Protein AF-D6PLH5-F1 (afdb_monomer)

Secondary structure (DSSP, 8-state):
---------TTTS--TT----------BTTTEEEEEEE--SSSS--EEE-SS-EEEEEEEESSS-PPPEEEETTT--STTSSEE-EEB-TTS-PPPEE-HHHH-EEEETTEEEE----TTT--TT-EEEEEEEESS-SB-TTSPBPPP-

Nearest PDB structures (foldseek):
  1b34-assembly1_B  TM=4.186E-01  e=4.441E+00  Homo sapiens

InterPro domains:
  IPR055906 Domain of unknown function DUF7483 [PF24299] (2-137)

Organism: NCBI:txid743661

Sequence (149 aa):
MTSSTVGVNVGVLGTAGQDYIAYCFSQKSGFSSMGSYTGNGNADGAFVYTGFKPAFVIIKNTAGTYNWIMADNKRSTSGGTNVVDYYLTPNTSDAEGSTGTSRDLDLLSNGFKFRGDGSELNGSGVNYIYMAFAEAPLVGSNNVPATAR

pLDDT: mean 84.12, std 14.54, range [43.38, 97.38]

Structure (mmCIF, N/CA/C/O backbone):
data_AF-D6PLH5-F1
#
_entry.id   AF-D6PLH5-F1
#
loop_
_atom_site.group_PDB
_atom_site.id
_atom_site.type_symbol
_atom_site.label_atom_id
_atom_site.label_alt_id
_atom_site.label_comp_id
_atom_site.label_asym_id
_atom_site.label_entity_id
_atom_site.label_seq_id
_atom_site.pdbx_PDB_ins_code
_atom_site.Cartn_x
_atom_site.Cartn_y
_atom_site.Cartn_z
_atom_site.occupancy
_atom_site.B_iso_or_equiv
_atom_site.auth_seq_id
_atom_site.auth_comp_id
_atom_site.auth_asym_id
_atom_site.auth_atom_id
_atom_site.pdbx_PDB_model_num
ATOM 1 N N . MET A 1 1 ? -19.228 -12.119 1.419 1.00 47.88 1 MET A N 1
ATOM 2 C CA . MET A 1 1 ? -19.480 -12.211 2.873 1.00 47.88 1 MET A CA 1
ATOM 3 C C . MET A 1 1 ? -20.926 -11.822 3.136 1.00 47.88 1 MET A C 1
ATOM 5 O O . MET A 1 1 ? -21.326 -10.750 2.713 1.00 47.88 1 MET A O 1
ATOM 9 N N . THR A 1 2 ? -21.709 -12.707 3.753 1.00 55.62 2 THR A N 1
ATOM 10 C CA . THR A 1 2 ? -23.149 -12.543 4.053 1.00 55.62 2 THR A CA 1
ATOM 11 C C . THR A 1 2 ? -23.421 -12.110 5.497 1.00 55.62 2 THR A C 1
ATOM 13 O O . THR A 1 2 ? -24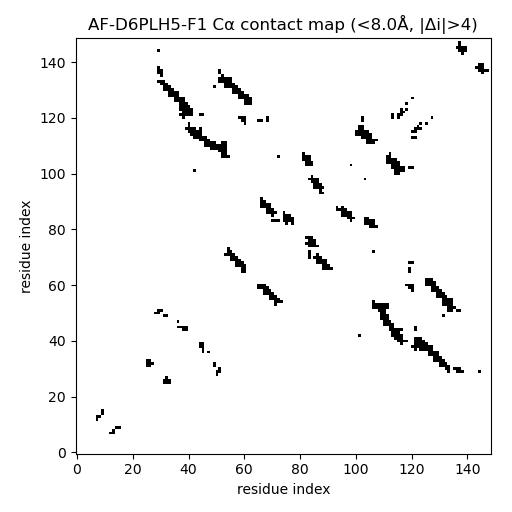.575 -11.985 5.891 1.00 55.62 2 THR A O 1
ATOM 16 N N . SER A 1 3 ? -22.377 -11.888 6.296 1.00 58.31 3 SER A N 1
ATOM 17 C CA . SER A 1 3 ? -22.512 -11.449 7.683 1.00 58.31 3 SER A CA 1
ATOM 18 C C . SER A 1 3 ? -22.470 -9.924 7.763 1.00 58.31 3 SER A C 1
ATOM 20 O O . SER A 1 3 ? -21.515 -9.307 7.292 1.00 58.31 3 SER A O 1
ATOM 22 N N . SER A 1 4 ? -23.508 -9.329 8.350 1.00 66.31 4 SER A N 1
ATOM 23 C CA . SER A 1 4 ? -23.623 -7.894 8.644 1.00 66.31 4 SER A CA 1
ATOM 24 C C . SER A 1 4 ? -23.283 -7.556 10.100 1.00 66.31 4 SER A C 1
ATOM 26 O O . SER A 1 4 ? -23.463 -6.418 10.525 1.00 66.31 4 SER A O 1
ATOM 28 N N . THR A 1 5 ? -22.842 -8.538 10.889 1.00 72.38 5 THR A N 1
ATOM 29 C CA . THR A 1 5 ? -22.533 -8.354 12.310 1.00 72.38 5 THR A CA 1
ATOM 30 C C . THR A 1 5 ? -21.035 -8.208 12.524 1.00 72.38 5 THR A C 1
ATOM 32 O O . THR A 1 5 ? -20.268 -9.117 12.207 1.00 72.38 5 THR A O 1
ATOM 35 N N . VAL A 1 6 ? -20.636 -7.083 13.116 1.00 69.00 6 VAL A N 1
ATOM 36 C CA . VAL A 1 6 ? -19.283 -6.851 13.632 1.00 69.00 6 VAL A CA 1
ATOM 37 C C . VAL A 1 6 ? -19.297 -7.180 15.121 1.00 69.00 6 VAL A C 1
ATOM 39 O O . VAL A 1 6 ? -19.984 -6.520 15.896 1.00 69.00 6 VAL A O 1
ATOM 42 N N . GLY A 1 7 ? -18.577 -8.230 15.515 1.00 70.62 7 GLY A N 1
ATOM 43 C CA . GLY A 1 7 ? -18.409 -8.616 16.915 1.00 70.62 7 GLY A CA 1
ATOM 44 C C . GLY A 1 7 ? -17.060 -8.144 17.446 1.00 70.62 7 GLY A C 1
ATOM 45 O O . GLY A 1 7 ? -16.032 -8.413 16.829 1.00 70.62 7 GLY A O 1
ATOM 46 N N . VAL A 1 8 ? -17.055 -7.470 18.596 1.00 68.44 8 VAL A N 1
ATOM 47 C CA . VAL A 1 8 ? -15.830 -7.101 19.320 1.00 68.44 8 VAL A CA 1
ATOM 48 C C . VAL A 1 8 ? -15.709 -8.016 20.535 1.00 68.44 8 VAL A C 1
ATOM 50 O O . VAL A 1 8 ? -16.599 -8.041 21.382 1.00 68.44 8 VAL A O 1
ATOM 53 N N . ASN A 1 9 ? -14.627 -8.794 20.617 1.00 66.00 9 ASN A N 1
ATOM 54 C CA . ASN A 1 9 ? -14.343 -9.630 21.783 1.00 66.00 9 ASN A CA 1
ATOM 55 C C . ASN A 1 9 ? -13.507 -8.833 22.800 1.00 66.00 9 ASN A C 1
ATOM 57 O O . ASN A 1 9 ? -12.383 -8.418 22.504 1.00 66.00 9 ASN A O 1
ATOM 61 N N . VAL A 1 10 ? -14.073 -8.608 23.987 1.00 60.75 10 VAL A N 1
ATOM 62 C CA . VAL A 1 10 ? -13.408 -7.901 25.088 1.00 60.75 10 VAL A CA 1
ATOM 63 C C . VAL A 1 10 ? -12.458 -8.881 25.779 1.00 60.75 10 VAL A C 1
ATOM 65 O O . VAL A 1 10 ? -12.898 -9.837 26.411 1.00 60.75 10 VAL A O 1
ATOM 68 N N . GLY A 1 11 ? -11.154 -8.663 25.610 1.00 62.62 11 GLY A N 1
ATOM 69 C CA . GLY A 1 11 ? -10.091 -9.523 26.136 1.00 62.62 11 GLY A CA 1
ATOM 70 C C . GLY A 1 11 ? -8.775 -9.367 25.371 1.00 62.62 11 GLY A C 1
ATOM 71 O O . GLY A 1 11 ? -7.741 -9.121 25.981 1.00 62.62 11 GLY A O 1
ATOM 72 N N . VAL A 1 12 ? -8.818 -9.443 24.034 1.00 60.78 12 VAL A N 1
ATOM 73 C CA . VAL A 1 12 ? -7.626 -9.285 23.166 1.00 60.78 12 VAL A CA 1
ATOM 74 C C . VAL A 1 12 ? -7.560 -7.896 22.517 1.00 60.78 12 VAL A C 1
ATOM 76 O O . VAL A 1 12 ? -6.476 -7.356 22.329 1.00 60.78 12 VAL A O 1
ATOM 79 N N . LEU A 1 13 ? -8.714 -7.304 22.189 1.00 60.78 13 LEU A N 1
ATOM 80 C CA . LEU A 1 13 ? -8.820 -6.018 21.477 1.00 60.78 13 LEU A CA 1
ATOM 81 C C . LEU A 1 13 ? -9.317 -4.867 22.364 1.00 60.78 13 LEU A C 1
ATOM 83 O O . LEU A 1 13 ? -9.284 -3.712 21.948 1.00 60.78 13 LEU A O 1
ATOM 87 N N . GLY A 1 14 ? -9.805 -5.192 23.564 1.00 59.06 14 GLY A N 1
ATOM 88 C CA . GLY A 1 14 ? -10.547 -4.285 24.427 1.00 59.06 14 GLY A CA 1
ATOM 89 C C . GLY A 1 14 ? -10.156 -4.449 25.888 1.00 59.06 14 GLY A C 1
ATOM 90 O O . GLY A 1 14 ? -10.480 -5.474 26.484 1.00 59.06 14 GLY A O 1
ATOM 91 N N . THR A 1 15 ? -9.495 -3.449 26.466 1.00 66.69 15 THR A N 1
ATOM 92 C CA . THR A 1 15 ? -9.425 -3.285 27.919 1.00 66.69 15 THR A CA 1
ATOM 93 C C . THR A 1 15 ? -10.768 -2.717 28.359 1.00 66.69 15 THR A C 1
ATOM 95 O O . THR A 1 15 ? -11.228 -1.713 27.812 1.00 66.69 15 THR A O 1
ATOM 98 N N . ALA A 1 16 ? -11.427 -3.368 29.318 1.00 70.31 16 ALA A N 1
ATOM 99 C CA . ALA A 1 16 ? -12.695 -2.876 29.845 1.00 70.31 16 ALA A CA 1
ATOM 100 C C . ALA A 1 16 ? -12.541 -1.429 30.351 1.00 70.31 16 ALA A C 1
ATOM 102 O O . ALA A 1 16 ? -11.595 -1.127 31.076 1.00 70.31 16 ALA A O 1
ATOM 103 N N . GLY A 1 17 ? -13.468 -0.550 29.961 1.00 73.88 17 GLY A N 1
ATOM 104 C CA . GLY A 1 17 ? -13.466 0.864 30.355 1.00 73.88 17 GLY A CA 1
ATOM 105 C C . GLY A 1 17 ? -12.758 1.826 29.395 1.00 73.88 17 GLY A C 1
ATOM 106 O O . GLY A 1 17 ? -12.704 3.011 29.699 1.00 73.88 17 GLY A O 1
ATOM 107 N N . GLN A 1 18 ? -12.250 1.351 28.253 1.00 77.94 18 GLN A N 1
ATOM 108 C CA . GLN A 1 18 ? -11.669 2.207 27.214 1.00 77.94 18 GLN A CA 1
ATOM 109 C C . GLN A 1 18 ? -12.662 2.477 26.075 1.00 77.94 18 GLN A C 1
ATOM 111 O O . GLN A 1 18 ? -13.461 1.606 25.718 1.00 77.94 18 GLN A O 1
ATOM 116 N N . ASP A 1 19 ? -12.566 3.665 25.477 1.00 81.00 19 ASP A N 1
ATOM 117 C CA . ASP A 1 19 ? -13.329 4.040 24.286 1.00 81.00 19 ASP A CA 1
ATOM 118 C C . ASP A 1 19 ? -12.668 3.498 23.012 1.00 81.00 19 ASP A C 1
ATOM 120 O O . ASP A 1 19 ? -11.449 3.570 22.838 1.00 81.00 19 ASP A O 1
ATOM 124 N N . TYR A 1 20 ? -13.487 2.984 22.093 1.00 77.94 20 TYR A N 1
ATOM 125 C CA . TYR A 1 20 ? -13.043 2.414 20.821 1.00 77.94 20 TYR A CA 1
ATOM 126 C C . TYR A 1 20 ? -13.859 2.970 19.655 1.00 77.94 20 TYR A C 1
ATOM 128 O O . TYR A 1 20 ? -15.067 3.176 19.764 1.00 77.94 20 TYR A O 1
ATOM 136 N N . ILE A 1 21 ? -13.203 3.144 18.506 1.00 82.62 21 ILE A N 1
ATOM 137 C CA . ILE A 1 21 ? -13.841 3.506 17.236 1.00 82.62 21 ILE A CA 1
ATOM 138 C C . ILE A 1 21 ? -13.546 2.400 16.223 1.00 82.62 21 ILE A C 1
ATOM 140 O O . ILE A 1 21 ? -12.390 2.034 16.013 1.00 82.62 21 ILE A O 1
ATOM 144 N N . ALA A 1 22 ? -14.591 1.878 15.577 1.00 81.75 22 ALA A N 1
ATOM 145 C CA . ALA A 1 22 ? -14.469 0.888 14.514 1.00 81.75 22 ALA A CA 1
ATOM 146 C C . ALA A 1 22 ? -14.812 1.512 13.155 1.00 81.75 22 ALA A C 1
ATOM 148 O O . ALA A 1 22 ? -15.951 1.910 12.913 1.00 81.75 22 ALA A O 1
ATOM 149 N N . TYR A 1 23 ? -13.839 1.540 12.244 1.00 82.25 23 TYR A N 1
ATOM 150 C CA . TYR A 1 23 ? -14.057 1.919 10.848 1.00 82.25 23 TYR A CA 1
ATOM 151 C C . TYR A 1 23 ? -14.331 0.666 10.017 1.00 82.25 23 TYR A C 1
ATOM 153 O O . TYR A 1 23 ? -13.433 -0.137 9.763 1.00 82.25 23 TYR A O 1
ATOM 161 N N . CYS A 1 24 ? -15.586 0.481 9.612 1.00 85.38 24 CYS A N 1
ATOM 162 C CA . CYS A 1 24 ? -16.023 -0.701 8.873 1.00 85.38 24 CYS A CA 1
ATOM 163 C C . CYS A 1 24 ? -16.281 -0.344 7.410 1.00 85.38 24 CYS A C 1
ATOM 165 O O . CYS A 1 24 ? -17.082 0.542 7.113 1.00 85.38 24 CYS A O 1
ATOM 167 N N . PHE A 1 25 ? -15.641 -1.068 6.494 1.00 84.75 25 PHE A N 1
ATOM 168 C CA . PHE A 1 25 ? -15.769 -0.843 5.057 1.00 84.75 25 PHE A CA 1
ATOM 169 C C . PHE A 1 25 ? -16.235 -2.114 4.350 1.00 84.75 25 PHE A C 1
ATOM 171 O O . PHE A 1 25 ? -15.887 -3.226 4.740 1.00 84.75 25 PHE A O 1
ATOM 178 N N . SER A 1 26 ? -17.005 -1.938 3.279 1.00 85.94 26 SER A N 1
ATOM 179 C CA . SER A 1 26 ? -17.450 -3.019 2.399 1.00 85.94 26 SER A CA 1
ATOM 180 C C . SER A 1 26 ? -16.954 -2.762 0.986 1.00 85.94 26 SER A C 1
ATOM 182 O O . SER A 1 26 ? -16.912 -1.614 0.538 1.00 85.94 26 SER A O 1
ATOM 184 N N . GLN A 1 27 ? -16.665 -3.842 0.262 1.00 86.50 27 GLN A N 1
ATOM 185 C CA . GLN A 1 27 ? -16.436 -3.785 -1.176 1.00 86.50 27 GLN A CA 1
ATOM 186 C C . GLN A 1 27 ? -17.707 -3.317 -1.886 1.00 86.50 27 GLN A C 1
ATOM 188 O O . GLN A 1 27 ? -18.816 -3.775 -1.577 1.00 86.50 27 GLN A O 1
ATOM 193 N N . LYS A 1 28 ? -17.537 -2.417 -2.849 1.00 87.06 28 LYS A N 1
ATOM 194 C CA . LYS A 1 28 ? -18.573 -1.957 -3.770 1.00 87.06 28 LYS A CA 1
ATOM 195 C C . LYS A 1 28 ? -17.932 -1.811 -5.139 1.00 87.06 28 LYS A C 1
ATOM 197 O O . LYS A 1 28 ? -16.990 -1.040 -5.299 1.00 87.06 28 LYS A O 1
ATOM 202 N N . SER A 1 29 ? -18.446 -2.560 -6.115 1.00 84.25 29 SER A N 1
ATOM 203 C CA . SER A 1 29 ? -17.921 -2.554 -7.484 1.00 84.25 29 SER A CA 1
ATOM 204 C C . SER A 1 29 ?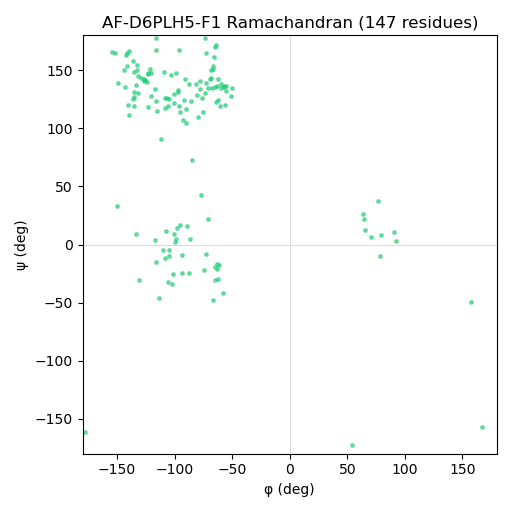 -17.796 -1.124 -8.010 1.00 84.25 29 SER A C 1
ATOM 206 O O . SER A 1 29 ? -18.749 -0.353 -7.922 1.00 84.25 29 SER A O 1
ATOM 208 N N . GLY A 1 30 ? -16.615 -0.771 -8.518 1.00 82.94 30 GLY A N 1
ATOM 209 C CA . GLY A 1 30 ? -16.308 0.567 -9.029 1.00 82.94 30 GLY A CA 1
ATOM 210 C C . GLY A 1 30 ? -15.999 1.636 -7.972 1.00 82.94 30 GLY A C 1
ATOM 211 O O . GLY A 1 30 ? -15.532 2.700 -8.355 1.00 82.94 30 GLY A O 1
ATOM 212 N N . PHE A 1 31 ? -16.206 1.382 -6.675 1.00 87.31 31 PHE A N 1
ATOM 213 C CA . PHE A 1 31 ? -15.904 2.336 -5.594 1.00 87.31 31 PHE A CA 1
ATOM 214 C C . PHE A 1 31 ? -14.778 1.869 -4.679 1.00 87.31 31 PHE A C 1
ATOM 216 O O . PHE A 1 31 ? -13.913 2.660 -4.310 1.00 87.31 31 PHE A O 1
ATOM 223 N N . SER A 1 32 ? -14.825 0.609 -4.254 1.00 91.56 32 SER A N 1
ATOM 224 C CA . SER A 1 32 ? -13.919 0.074 -3.247 1.00 91.56 32 SER A CA 1
ATOM 225 C C . SER A 1 32 ? -13.645 -1.408 -3.469 1.00 91.56 32 SER A C 1
ATOM 227 O O . SER A 1 32 ? -14.544 -2.198 -3.771 1.00 91.56 32 SER A O 1
ATOM 229 N N . SER A 1 33 ? -12.385 -1.789 -3.281 1.00 94.12 33 SER A N 1
ATOM 230 C CA . SER A 1 33 ? -11.914 -3.167 -3.367 1.00 94.12 33 SER A CA 1
ATOM 231 C C . SER A 1 33 ? -11.064 -3.480 -2.147 1.00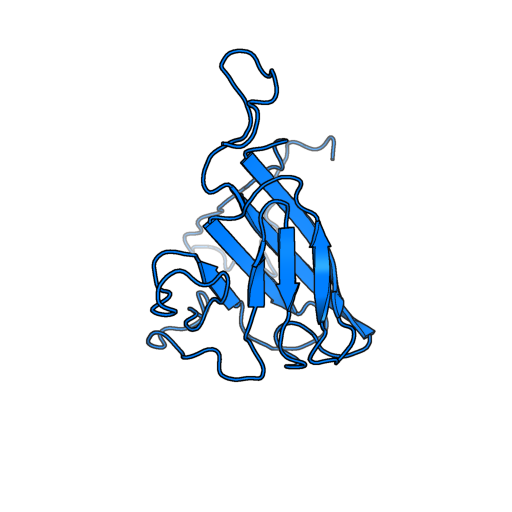 94.12 33 SER A C 1
ATOM 233 O O . SER A 1 33 ? -10.130 -2.752 -1.828 1.00 94.12 33 SER A O 1
ATOM 235 N N . MET A 1 34 ? -11.365 -4.592 -1.491 1.00 95.19 34 MET A N 1
ATOM 236 C CA . MET A 1 34 ? -10.603 -5.134 -0.372 1.00 95.19 34 MET A CA 1
ATOM 237 C C . MET A 1 34 ? -10.246 -6.576 -0.683 1.00 95.19 34 MET A C 1
ATOM 239 O O . MET A 1 34 ? -11.063 -7.297 -1.247 1.00 95.19 34 MET A O 1
ATOM 243 N N . GLY A 1 35 ? -9.053 -7.017 -0.335 1.00 95.19 35 GLY A N 1
ATOM 244 C CA . GLY A 1 35 ? -8.640 -8.375 -0.656 1.00 95.19 35 GLY A CA 1
ATOM 245 C C . GLY A 1 35 ? -7.260 -8.684 -0.125 1.00 95.19 35 GLY A C 1
ATOM 246 O O . GLY A 1 35 ? -6.749 -7.988 0.752 1.00 95.19 35 GLY A O 1
ATOM 247 N N . SER A 1 36 ? -6.662 -9.727 -0.684 1.00 96.25 36 SER A N 1
ATOM 248 C CA . SER A 1 36 ? -5.301 -10.141 -0.379 1.00 96.25 36 SER A CA 1
ATOM 249 C C . SER A 1 36 ? -4.512 -10.407 -1.650 1.00 96.25 36 SER A C 1
ATOM 251 O O . SER A 1 36 ? -5.086 -10.759 -2.680 1.00 96.25 36 SER A O 1
ATOM 253 N N . TYR A 1 37 ? -3.196 -10.282 -1.557 1.00 96.69 37 TYR A N 1
ATOM 254 C CA . TYR A 1 37 ? -2.263 -10.684 -2.603 1.00 96.69 37 TYR A CA 1
ATOM 255 C C . TYR A 1 37 ? -1.008 -11.292 -1.971 1.00 96.69 37 TYR A C 1
ATOM 257 O O . TYR A 1 37 ? -0.748 -11.109 -0.778 1.00 96.69 37 TYR A O 1
ATOM 265 N N . THR A 1 38 ? -0.238 -12.016 -2.780 1.00 97.00 38 THR A N 1
ATOM 266 C CA . THR A 1 38 ? 1.058 -12.572 -2.385 1.00 97.00 38 THR A CA 1
ATOM 267 C C . THR A 1 38 ? 2.159 -11.797 -3.095 1.00 97.00 38 THR A C 1
ATOM 269 O O . THR A 1 38 ? 2.118 -11.642 -4.316 1.00 97.00 38 THR A O 1
ATOM 272 N N . GLY A 1 39 ? 3.116 -11.281 -2.327 1.00 96.00 39 GLY A N 1
ATOM 273 C CA . GLY A 1 39 ? 4.270 -10.571 -2.863 1.00 96.00 39 GLY A CA 1
ATOM 274 C C . GLY A 1 39 ? 5.208 -11.506 -3.625 1.00 96.00 39 GLY A C 1
ATOM 275 O O . GLY A 1 39 ? 5.306 -12.701 -3.331 1.00 96.00 39 GLY A O 1
ATOM 276 N N . ASN A 1 40 ? 5.902 -10.960 -4.621 1.00 95.00 40 ASN A N 1
ATOM 277 C CA . ASN A 1 40 ? 6.808 -11.719 -5.487 1.00 95.00 40 ASN A CA 1
ATOM 278 C C . ASN A 1 40 ? 8.297 -11.396 -5.260 1.00 95.00 40 ASN A C 1
ATOM 280 O O . ASN A 1 40 ? 9.144 -12.056 -5.857 1.00 95.00 40 ASN A O 1
ATOM 284 N N . GLY A 1 41 ? 8.625 -10.417 -4.408 1.00 93.94 41 GLY A N 1
ATOM 285 C CA . GLY A 1 41 ? 10.002 -10.014 -4.106 1.00 93.94 41 GLY A CA 1
ATOM 286 C C . GLY A 1 41 ? 10.764 -9.452 -5.302 1.00 93.94 41 GLY A C 1
ATOM 287 O O . GLY A 1 41 ? 11.979 -9.605 -5.358 1.00 93.94 41 GLY A O 1
ATOM 288 N N . ASN A 1 42 ? 10.067 -8.876 -6.285 1.00 91.81 42 ASN A N 1
ATOM 289 C CA . ASN A 1 42 ? 10.668 -8.331 -7.499 1.00 91.81 42 ASN A CA 1
ATOM 290 C C . ASN A 1 42 ? 10.307 -6.850 -7.670 1.00 91.81 42 ASN A C 1
ATOM 292 O O . ASN A 1 42 ? 9.195 -6.444 -7.340 1.00 91.81 42 ASN A O 1
ATOM 296 N N . ALA A 1 43 ? 11.223 -6.068 -8.242 1.00 87.25 43 ALA A N 1
ATOM 297 C CA . ALA A 1 43 ? 10.959 -4.694 -8.656 1.00 87.25 43 ALA A CA 1
ATOM 298 C C . ALA A 1 43 ? 9.869 -4.607 -9.744 1.00 87.25 43 ALA A C 1
ATOM 300 O O . ALA A 1 43 ? 9.108 -3.649 -9.781 1.00 87.25 43 ALA A O 1
ATOM 301 N N . ASP A 1 44 ? 9.711 -5.626 -10.595 1.00 88.50 44 ASP A N 1
ATOM 302 C CA . ASP A 1 44 ? 8.481 -5.811 -11.370 1.00 88.50 44 ASP A CA 1
ATOM 303 C C . ASP A 1 44 ? 7.454 -6.576 -10.525 1.00 88.50 44 ASP A C 1
ATOM 305 O O . ASP A 1 44 ? 7.223 -7.782 -10.663 1.00 88.50 44 ASP A O 1
ATOM 309 N N . GLY A 1 45 ? 6.915 -5.861 -9.546 1.00 89.38 45 GLY A N 1
ATOM 310 C CA . GLY A 1 45 ? 6.194 -6.444 -8.434 1.00 89.38 45 GLY A CA 1
ATOM 311 C C . GLY A 1 45 ? 4.801 -6.961 -8.773 1.00 89.38 45 GLY A C 1
ATOM 312 O O . GLY A 1 45 ? 4.310 -6.848 -9.902 1.00 89.38 45 GLY A O 1
ATOM 313 N N . ALA A 1 46 ? 4.141 -7.541 -7.769 1.00 92.75 46 ALA A N 1
ATOM 314 C CA . ALA A 1 46 ? 2.791 -8.065 -7.930 1.00 92.75 46 ALA A CA 1
ATOM 315 C C . ALA A 1 46 ? 1.821 -6.974 -8.425 1.00 92.75 46 ALA A C 1
ATOM 317 O O . ALA A 1 46 ? 1.822 -5.840 -7.939 1.00 92.75 46 ALA A O 1
ATOM 318 N N . PHE A 1 47 ? 0.977 -7.333 -9.392 1.00 96.00 47 PHE A N 1
ATOM 319 C CA . PHE A 1 47 ? -0.130 -6.493 -9.840 1.00 96.00 47 PHE A CA 1
ATOM 320 C C . PHE A 1 47 ? -1.422 -6.926 -9.151 1.00 96.00 47 PHE A C 1
ATOM 322 O O . PHE A 1 47 ? -1.770 -8.108 -9.150 1.00 96.00 47 PHE A O 1
ATOM 329 N N . VAL A 1 48 ? -2.151 -5.955 -8.607 1.00 96.81 48 VAL A N 1
ATOM 330 C CA . VAL A 1 48 ? -3.435 -6.165 -7.942 1.00 96.81 48 VAL A CA 1
ATOM 331 C C . VAL A 1 48 ? -4.527 -5.455 -8.728 1.00 96.81 48 VAL A C 1
ATOM 333 O O . VAL A 1 48 ? -4.563 -4.228 -8.815 1.00 96.81 48 VAL A O 1
ATOM 336 N N . TYR A 1 49 ? -5.445 -6.243 -9.283 1.00 95.00 49 TYR A N 1
ATOM 337 C CA . TYR A 1 49 ? -6.603 -5.737 -10.010 1.00 95.00 49 TYR A CA 1
ATOM 338 C C . TYR A 1 49 ? -7.712 -5.302 -9.044 1.00 95.00 49 TYR A C 1
ATOM 340 O O . TYR A 1 49 ? -8.140 -6.071 -8.183 1.00 95.00 49 TYR A O 1
ATOM 348 N N . THR A 1 50 ? -8.213 -4.079 -9.209 1.00 92.06 50 THR A N 1
ATOM 349 C CA . THR A 1 50 ? -9.337 -3.525 -8.430 1.00 92.06 50 THR A CA 1
ATOM 350 C C . THR A 1 50 ? -10.556 -3.218 -9.300 1.00 92.06 50 THR A C 1
ATOM 352 O O . THR A 1 50 ? -11.651 -3.026 -8.774 1.00 92.06 50 THR A O 1
ATOM 355 N N . GLY A 1 51 ? -10.384 -3.173 -10.627 1.00 89.94 51 GLY A N 1
ATOM 356 C CA . GLY A 1 51 ? -11.441 -2.824 -11.581 1.00 89.94 51 GLY A CA 1
ATOM 357 C C . GLY A 1 51 ? -11.708 -1.322 -11.714 1.00 89.94 51 GLY A C 1
ATOM 358 O O . GLY A 1 51 ? -12.666 -0.930 -12.371 1.00 89.94 51 GLY A O 1
ATOM 359 N N . PHE A 1 52 ? -10.874 -0.480 -11.105 1.00 89.00 52 PHE A N 1
ATOM 360 C CA . PHE A 1 52 ? -10.937 0.980 -11.191 1.00 89.00 52 PHE A CA 1
ATOM 361 C C . PHE A 1 52 ? -9.552 1.581 -10.942 1.00 89.00 52 PHE A C 1
ATOM 363 O O . PHE A 1 52 ? -8.684 0.907 -10.391 1.00 89.00 52 PHE A O 1
ATOM 370 N N . LYS A 1 53 ? -9.357 2.862 -11.271 1.00 91.75 53 LYS A N 1
ATOM 371 C CA . LYS A 1 53 ? -8.149 3.598 -10.883 1.00 91.75 53 LYS A CA 1
ATOM 372 C C . LYS A 1 53 ? -8.213 3.962 -9.397 1.00 91.75 53 LYS A C 1
ATOM 374 O O . LYS A 1 53 ? -9.107 4.732 -9.028 1.00 91.75 53 LYS A O 1
ATOM 379 N N . PRO A 1 54 ? -7.341 3.431 -8.521 1.00 93.00 54 PRO A N 1
ATOM 380 C CA . PRO A 1 54 ? -7.376 3.796 -7.111 1.00 93.00 54 PRO A CA 1
ATOM 381 C C . PRO A 1 54 ? -6.847 5.223 -6.904 1.00 93.00 54 PRO A C 1
ATOM 383 O O . PRO A 1 54 ? -5.845 5.601 -7.504 1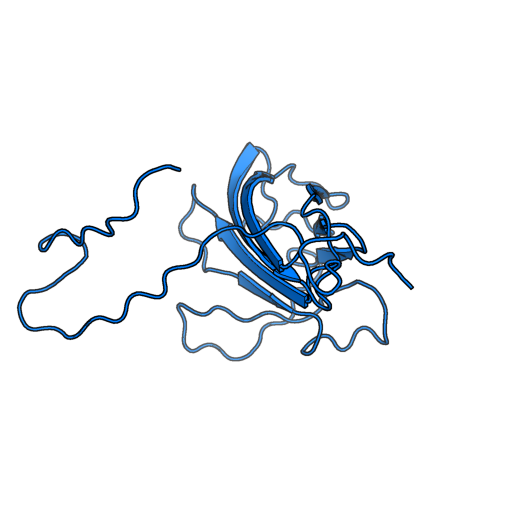.00 93.00 54 PRO A O 1
ATOM 386 N N . ALA A 1 55 ? -7.490 6.001 -6.031 1.00 92.38 55 ALA A N 1
ATOM 387 C CA . ALA A 1 55 ? -6.918 7.237 -5.481 1.00 92.38 55 ALA A CA 1
ATOM 388 C C . ALA A 1 55 ? -6.215 7.007 -4.146 1.00 92.38 55 ALA A C 1
ATOM 390 O O . ALA A 1 55 ? -5.352 7.794 -3.775 1.00 92.38 55 ALA A O 1
ATOM 391 N N . PHE A 1 56 ? -6.600 5.954 -3.427 1.00 93.25 56 PHE A N 1
ATOM 392 C CA . PHE A 1 56 ? -6.059 5.609 -2.122 1.00 93.25 56 PHE A CA 1
ATOM 393 C C . PHE A 1 56 ? -5.965 4.095 -1.997 1.00 93.25 56 PHE A C 1
ATOM 395 O O . PHE A 1 56 ? -6.917 3.384 -2.338 1.00 93.25 56 PHE A O 1
ATOM 402 N N . VAL A 1 57 ? -4.842 3.614 -1.473 1.00 95.75 57 VAL A N 1
ATOM 403 C CA . VAL A 1 57 ? -4.613 2.213 -1.128 1.00 95.75 57 VAL A CA 1
ATOM 404 C C . VAL A 1 57 ? -3.944 2.158 0.241 1.00 95.75 57 VAL A C 1
ATOM 406 O O . VAL A 1 57 ? -2.959 2.847 0.493 1.00 95.75 57 VAL A O 1
ATOM 409 N N . ILE A 1 58 ? -4.463 1.314 1.127 1.00 96.38 58 ILE A N 1
ATOM 410 C CA . ILE A 1 58 ? -3.809 0.952 2.382 1.00 96.38 58 ILE A CA 1
ATOM 411 C C . ILE A 1 58 ? -3.496 -0.541 2.382 1.00 96.38 58 ILE A C 1
ATOM 413 O O . ILE A 1 58 ? -4.340 -1.359 2.008 1.00 96.38 58 ILE A O 1
ATOM 417 N N . ILE A 1 59 ? -2.276 -0.890 2.783 1.00 97.12 59 ILE A N 1
ATOM 418 C CA . ILE A 1 59 ? -1.732 -2.246 2.715 1.00 97.12 59 ILE A CA 1
ATOM 419 C C . ILE A 1 59 ? -1.158 -2.641 4.070 1.00 97.12 59 ILE A C 1
ATOM 421 O O . ILE A 1 59 ? -0.552 -1.827 4.772 1.00 97.12 59 ILE A O 1
ATOM 425 N N . LYS A 1 60 ? -1.320 -3.917 4.419 1.00 96.44 60 LYS A N 1
ATOM 426 C CA . LYS A 1 60 ? -0.702 -4.525 5.591 1.00 96.44 60 LYS A CA 1
ATOM 427 C C . LYS A 1 60 ? -0.110 -5.880 5.256 1.00 96.44 60 LYS A C 1
ATOM 429 O O . LYS A 1 60 ? -0.807 -6.770 4.774 1.00 96.44 60 LYS A O 1
ATOM 434 N N . ASN A 1 61 ? 1.163 -6.041 5.601 1.00 96.56 61 ASN A N 1
ATOM 435 C CA . ASN A 1 61 ? 1.808 -7.343 5.695 1.00 96.56 61 ASN A CA 1
ATOM 436 C C . ASN A 1 61 ? 1.142 -8.170 6.806 1.00 96.56 61 ASN A C 1
ATOM 438 O O . ASN A 1 61 ? 1.096 -7.727 7.956 1.00 96.56 61 ASN A O 1
ATOM 442 N N . THR A 1 62 ? 0.626 -9.356 6.472 1.00 94.88 62 THR A N 1
ATOM 443 C CA . THR A 1 62 ? -0.051 -10.232 7.444 1.00 94.88 62 THR A CA 1
ATOM 444 C C . THR A 1 62 ? 0.868 -11.270 8.085 1.00 94.88 62 THR A C 1
ATOM 446 O O . THR A 1 62 ? 0.434 -11.959 9.002 1.00 94.88 62 THR A O 1
ATOM 449 N N . ALA A 1 63 ? 2.103 -11.420 7.601 1.00 90.75 63 ALA A N 1
ATOM 450 C CA . ALA A 1 63 ? 3.066 -12.407 8.094 1.00 90.75 63 ALA A CA 1
ATOM 451 C C . ALA A 1 63 ? 4.133 -11.813 9.033 1.00 90.75 63 ALA A C 1
ATOM 453 O O . ALA A 1 63 ? 4.689 -12.536 9.854 1.00 90.75 63 ALA A O 1
ATOM 454 N N . GLY A 1 64 ? 4.435 -10.517 8.913 1.00 88.75 64 GLY A N 1
ATOM 455 C CA . GLY A 1 64 ? 5.459 -9.820 9.698 1.00 88.75 64 GLY A CA 1
ATOM 456 C C . GLY A 1 64 ? 4.913 -8.711 10.604 1.00 88.75 64 GLY A C 1
ATOM 457 O O . GLY A 1 64 ? 3.729 -8.377 10.591 1.00 88.75 64 GLY A O 1
ATOM 458 N N . THR A 1 65 ? 5.807 -8.085 11.373 1.00 90.56 65 THR A N 1
ATOM 459 C CA . THR A 1 65 ? 5.495 -6.992 12.319 1.00 90.56 65 THR A CA 1
ATOM 460 C C . THR A 1 65 ? 5.557 -5.590 11.697 1.00 90.56 65 THR A C 1
ATOM 462 O O . THR A 1 65 ? 5.583 -4.593 12.412 1.00 90.56 65 THR A O 1
ATOM 465 N N . TYR A 1 66 ? 5.548 -5.490 10.368 1.00 94.44 66 TYR A N 1
ATOM 466 C CA . TYR A 1 66 ? 5.664 -4.222 9.643 1.00 94.44 66 TYR A CA 1
ATOM 467 C C . TYR A 1 66 ? 4.466 -3.296 9.843 1.00 94.44 66 TYR A C 1
ATOM 469 O O . TYR A 1 66 ? 3.350 -3.757 10.069 1.00 94.44 66 TYR A O 1
ATOM 477 N N . ASN A 1 67 ? 4.675 -1.989 9.707 1.00 95.19 67 ASN A N 1
ATOM 478 C CA . ASN A 1 67 ? 3.602 -1.000 9.787 1.00 95.19 67 ASN A CA 1
ATOM 479 C C . ASN A 1 67 ? 2.597 -1.135 8.630 1.00 95.19 67 ASN A C 1
ATOM 481 O O . ASN A 1 67 ? 2.872 -1.758 7.604 1.00 95.19 67 ASN A O 1
ATOM 485 N N . TRP A 1 68 ? 1.414 -0.553 8.813 1.00 95.75 68 TRP A N 1
ATOM 486 C CA . TRP A 1 68 ? 0.491 -0.306 7.707 1.00 95.75 68 TRP A CA 1
ATOM 487 C C . TRP A 1 68 ? 1.086 0.767 6.802 1.00 95.75 68 TRP A C 1
ATOM 489 O O . TRP A 1 68 ? 1.669 1.722 7.307 1.00 95.75 68 TRP A O 1
ATOM 499 N N . ILE A 1 69 ? 0.903 0.645 5.493 1.00 95.88 69 ILE A N 1
ATOM 500 C CA . ILE A 1 69 ? 1.339 1.658 4.531 1.00 95.88 69 ILE A CA 1
ATOM 501 C C . ILE A 1 69 ? 0.107 2.221 3.835 1.00 95.88 69 ILE A C 1
ATOM 503 O O . ILE A 1 69 ? -0.667 1.468 3.246 1.00 95.88 69 ILE A O 1
ATOM 507 N N . MET A 1 70 ? -0.073 3.537 3.914 1.00 95.44 70 MET A N 1
ATOM 508 C CA . MET A 1 70 ? -1.083 4.290 3.176 1.00 95.44 70 MET A CA 1
ATOM 509 C C . MET A 1 70 ? -0.421 5.050 2.036 1.00 95.44 70 MET A C 1
ATOM 511 O O . MET A 1 70 ? 0.491 5.839 2.274 1.00 95.44 70 MET A O 1
ATOM 515 N N . ALA A 1 71 ? -0.922 4.826 0.828 1.00 93.94 71 ALA A N 1
ATOM 516 C CA . ALA A 1 71 ? -0.484 5.452 -0.407 1.00 93.94 71 ALA A CA 1
ATOM 517 C C . ALA A 1 71 ? -1.681 6.104 -1.108 1.00 93.94 71 ALA A C 1
ATOM 519 O O . ALA A 1 71 ? -2.784 5.550 -1.125 1.00 93.94 71 ALA A O 1
ATOM 520 N N . ASP A 1 72 ? -1.471 7.270 -1.710 1.00 92.38 72 ASP A N 1
ATOM 521 C CA . ASP A 1 72 ? -2.512 8.002 -2.423 1.00 92.38 72 ASP A CA 1
ATOM 522 C C . ASP A 1 72 ? -1.952 8.881 -3.541 1.00 92.38 72 ASP A C 1
ATOM 524 O O . ASP A 1 72 ? -0.761 9.179 -3.604 1.00 92.38 72 ASP A O 1
ATOM 528 N N . ASN A 1 73 ? -2.845 9.321 -4.422 1.00 88.06 73 ASN A N 1
ATOM 529 C CA . ASN A 1 73 ? -2.496 10.113 -5.596 1.00 88.06 73 ASN A CA 1
ATOM 530 C C . ASN A 1 73 ? -2.411 11.634 -5.352 1.00 88.06 73 ASN A C 1
ATOM 532 O O . ASN A 1 73 ? -2.264 12.380 -6.319 1.00 88.06 73 ASN A O 1
ATOM 536 N N . LYS A 1 74 ? -2.562 12.121 -4.111 1.00 87.75 74 LYS A N 1
ATOM 537 C CA . LYS A 1 74 ? -2.531 13.561 -3.780 1.00 87.75 74 LYS A CA 1
ATOM 538 C C . LYS A 1 74 ? -1.251 13.986 -3.085 1.00 87.75 74 LYS A C 1
ATOM 540 O O . LYS A 1 74 ? -0.823 15.116 -3.288 1.00 87.75 74 LYS A O 1
ATOM 545 N N . ARG A 1 75 ? -0.651 13.101 -2.290 1.00 85.56 75 ARG A N 1
ATOM 546 C CA . ARG A 1 75 ? 0.665 13.333 -1.674 1.00 85.56 75 ARG A CA 1
ATOM 547 C C . ARG A 1 75 ? 1.802 13.211 -2.671 1.00 85.56 75 ARG A C 1
ATOM 549 O O . ARG A 1 75 ? 2.875 13.752 -2.436 1.00 85.56 75 ARG A O 1
ATOM 556 N N . SER A 1 76 ? 1.566 12.503 -3.773 1.00 80.75 76 SER A N 1
ATOM 557 C CA . SER A 1 76 ? 2.642 12.239 -4.702 1.00 80.75 76 SER A CA 1
ATOM 558 C C . SER A 1 76 ? 3.133 13.501 -5.411 1.00 80.75 76 SER A C 1
ATOM 560 O O . SER A 1 76 ? 2.336 14.285 -5.930 1.00 80.75 76 SER A O 1
ATOM 562 N N . THR A 1 77 ? 4.454 13.663 -5.481 1.00 79.25 77 THR A N 1
ATOM 563 C CA . THR A 1 77 ? 5.113 14.766 -6.196 1.00 79.25 77 THR A CA 1
ATOM 564 C C . THR A 1 77 ? 5.644 14.352 -7.563 1.00 79.25 77 THR A C 1
ATOM 566 O O . THR A 1 77 ? 6.307 15.137 -8.240 1.00 79.25 77 THR A O 1
ATOM 569 N N . SER A 1 78 ? 5.294 13.148 -8.022 1.00 73.75 78 SER A N 1
ATOM 570 C CA . SER A 1 78 ? 5.847 12.488 -9.208 1.00 73.75 78 SER A CA 1
ATOM 571 C C . SER A 1 78 ? 5.433 13.113 -10.556 1.00 73.75 78 SER A C 1
ATOM 573 O O . SER A 1 78 ? 5.479 12.459 -11.599 1.00 73.75 78 SER A O 1
ATOM 575 N N . GLY A 1 79 ? 5.017 14.384 -10.567 1.00 62.03 79 GLY A N 1
ATOM 576 C CA . GLY A 1 79 ? 4.808 15.179 -11.779 1.00 62.03 79 GLY A CA 1
ATOM 577 C C . GLY A 1 79 ? 3.699 14.667 -12.701 1.00 62.03 79 GLY A C 1
ATOM 578 O O . GLY A 1 79 ? 3.713 14.971 -13.890 1.00 62.03 79 GLY A O 1
ATOM 579 N N . GLY A 1 80 ? 2.756 13.877 -12.178 1.00 61.19 80 GLY A N 1
ATOM 580 C CA . GLY A 1 80 ? 1.680 13.267 -12.964 1.00 61.19 80 GLY A CA 1
ATOM 581 C C . GLY A 1 80 ? 2.009 11.886 -13.536 1.00 61.19 80 GLY A C 1
ATOM 582 O O . GLY A 1 80 ? 1.244 11.379 -14.356 1.00 61.19 80 GLY A O 1
ATOM 583 N N . THR A 1 81 ? 3.112 11.255 -13.114 1.00 72.44 81 THR A N 1
ATOM 584 C CA . THR A 1 81 ? 3.293 9.811 -13.328 1.00 72.44 81 THR A CA 1
ATOM 585 C C . THR A 1 81 ? 2.370 9.008 -12.403 1.00 72.44 81 THR A C 1
ATOM 587 O O . THR A 1 81 ? 1.814 9.532 -11.442 1.00 72.44 81 THR A O 1
ATOM 590 N N . ASN A 1 82 ? 2.186 7.716 -12.689 1.00 80.50 82 ASN A N 1
ATOM 591 C CA . ASN A 1 82 ? 1.369 6.841 -11.838 1.00 80.50 82 ASN A CA 1
ATOM 592 C C . ASN A 1 82 ? 2.048 6.495 -10.500 1.00 80.50 82 ASN A C 1
ATOM 594 O O . ASN A 1 82 ? 1.406 5.872 -9.655 1.00 80.50 82 ASN A O 1
ATOM 598 N N . VAL A 1 83 ? 3.324 6.857 -10.323 1.00 85.25 83 VAL A N 1
ATOM 599 C CA . VAL A 1 83 ? 4.125 6.501 -9.146 1.00 85.25 83 VAL A CA 1
ATOM 600 C C . VAL A 1 83 ? 3.641 7.261 -7.933 1.00 85.25 83 VAL A C 1
ATOM 602 O O . VAL A 1 83 ? 3.475 8.476 -7.997 1.00 85.25 83 VAL A O 1
ATOM 605 N N . VAL A 1 84 ? 3.507 6.548 -6.822 1.00 88.94 84 VAL A N 1
ATOM 606 C CA . VAL A 1 84 ? 3.409 7.132 -5.488 1.00 88.94 84 VAL A CA 1
ATOM 607 C C . VAL A 1 84 ? 4.799 7.128 -4.854 1.00 88.94 84 VAL A C 1
ATOM 609 O O . VAL A 1 84 ? 5.387 6.065 -4.684 1.00 88.94 84 VAL A O 1
ATOM 612 N N . ASP A 1 85 ? 5.304 8.316 -4.524 1.00 89.06 85 ASP A N 1
ATOM 613 C CA . ASP A 1 85 ? 6.643 8.595 -3.973 1.00 89.06 85 ASP A CA 1
ATOM 614 C C . ASP A 1 85 ? 6.636 8.924 -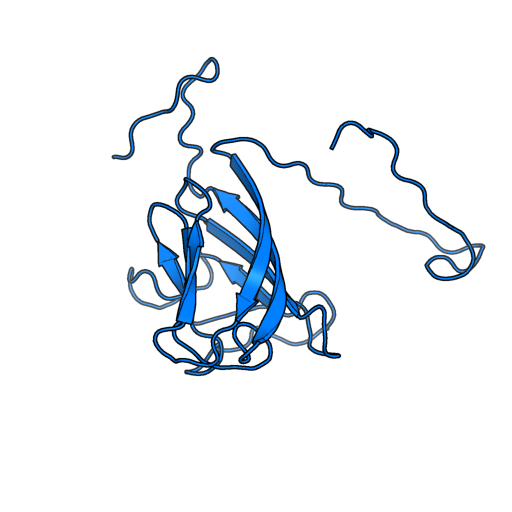2.462 1.00 89.06 85 ASP A C 1
ATOM 616 O O . ASP A 1 85 ? 7.694 9.050 -1.834 1.00 89.06 85 ASP A O 1
ATOM 620 N N . TYR A 1 86 ? 5.443 9.020 -1.861 1.00 92.50 86 TYR A N 1
ATOM 621 C CA . TYR A 1 86 ? 5.232 9.297 -0.439 1.00 92.50 86 TYR A CA 1
ATOM 622 C C . TYR A 1 86 ? 4.176 8.386 0.183 1.00 92.50 86 TYR A C 1
ATOM 624 O O . TYR A 1 86 ? 3.202 7.996 -0.461 1.00 92.50 86 TYR A O 1
ATOM 632 N N . TYR A 1 87 ? 4.348 8.073 1.465 1.00 93.88 87 TYR A N 1
ATOM 633 C CA . TYR A 1 87 ? 3.411 7.258 2.227 1.00 93.88 87 TYR A CA 1
ATOM 634 C C . TYR A 1 87 ? 3.230 7.755 3.662 1.00 93.88 87 TYR A C 1
ATOM 636 O O . TYR A 1 87 ? 4.034 8.515 4.204 1.00 93.88 87 TYR A O 1
ATOM 644 N N . LEU A 1 88 ? 2.171 7.258 4.300 1.00 95.56 88 LEU A N 1
ATOM 645 C CA . LEU A 1 88 ? 1.936 7.399 5.734 1.00 95.56 88 LEU A CA 1
ATOM 646 C C . LEU A 1 88 ? 1.813 6.037 6.410 1.00 95.56 88 LEU A C 1
ATOM 648 O O . LEU A 1 88 ? 1.326 5.070 5.822 1.00 95.56 88 LEU A O 1
ATOM 652 N N . THR A 1 89 ? 2.192 5.990 7.680 1.00 96.38 89 THR A N 1
ATOM 653 C CA . THR A 1 89 ? 2.075 4.826 8.560 1.00 96.38 89 THR A CA 1
ATOM 654 C C . THR A 1 89 ? 1.032 5.114 9.644 1.00 96.38 89 THR A C 1
ATOM 656 O O . THR A 1 89 ? 1.373 5.641 10.703 1.00 96.38 89 THR A O 1
ATOM 659 N N . PRO A 1 90 ? -0.259 4.783 9.423 1.00 93.56 90 PRO A N 1
ATOM 660 C CA . PRO A 1 90 ? -1.368 5.224 10.283 1.00 93.56 90 PRO A CA 1
ATOM 661 C C . PRO A 1 90 ? -1.293 4.707 11.719 1.00 93.56 90 PRO A C 1
ATOM 663 O O . PRO A 1 90 ? -1.993 5.203 12.593 1.00 93.56 90 PRO A O 1
ATOM 666 N N . ASN A 1 91 ? -0.487 3.677 11.959 1.00 92.94 91 ASN A N 1
ATOM 667 C CA . ASN A 1 91 ? -0.284 3.085 13.273 1.00 92.94 91 ASN A CA 1
ATOM 668 C C . ASN A 1 91 ? 0.948 3.652 14.007 1.00 92.94 91 ASN A C 1
ATOM 670 O O . ASN A 1 91 ? 1.438 3.019 14.940 1.00 92.94 91 ASN A O 1
ATOM 674 N N . THR A 1 92 ? 1.464 4.801 13.565 1.00 94.94 92 THR A N 1
ATOM 675 C CA . THR A 1 92 ? 2.613 5.519 14.140 1.00 94.94 92 THR A CA 1
ATOM 676 C C . THR A 1 92 ? 2.337 7.026 14.143 1.00 94.94 92 THR A C 1
ATOM 678 O O . THR A 1 92 ? 1.414 7.482 13.470 1.00 94.94 92 THR A O 1
ATOM 681 N N . SER A 1 93 ? 3.146 7.801 14.866 1.00 95.25 93 SER A N 1
ATOM 682 C CA . SER A 1 93 ? 3.119 9.271 14.842 1.00 95.25 93 SER A CA 1
ATOM 683 C C . SER A 1 93 ? 4.190 9.877 13.928 1.00 95.25 93 SER A C 1
ATOM 685 O O . SER A 1 93 ? 4.505 11.060 14.062 1.00 95.25 93 SER A O 1
ATOM 687 N N . ASP A 1 94 ? 4.802 9.065 13.066 1.00 94.25 94 ASP A N 1
ATOM 688 C CA . ASP A 1 94 ? 5.873 9.513 12.184 1.00 94.25 94 ASP A CA 1
ATOM 689 C C . ASP A 1 94 ? 5.339 10.507 11.143 1.00 94.25 94 ASP A C 1
ATOM 691 O O . ASP A 1 94 ? 4.170 10.468 10.745 1.00 94.25 94 ASP A O 1
ATOM 695 N N . ALA A 1 95 ? 6.214 11.414 10.704 1.00 94.56 95 ALA A N 1
ATOM 696 C CA . ALA A 1 95 ? 5.935 12.276 9.561 1.00 94.56 95 ALA A CA 1
ATOM 697 C C . ALA A 1 95 ? 5.790 11.445 8.271 1.00 94.56 95 ALA A C 1
ATOM 699 O O . ALA A 1 95 ? 6.073 10.245 8.249 1.00 94.56 95 ALA A O 1
ATOM 700 N N . GLU A 1 96 ? 5.364 12.087 7.180 1.00 92.75 96 GLU A N 1
ATOM 701 C CA . GLU A 1 96 ? 5.333 11.417 5.878 1.00 92.75 96 GLU A CA 1
ATOM 702 C C . GLU A 1 96 ? 6.708 10.851 5.504 1.00 92.75 96 GLU A C 1
ATOM 704 O O . GLU A 1 96 ? 7.747 11.489 5.697 1.00 92.75 96 GLU A O 1
ATOM 709 N N . GLY A 1 97 ? 6.706 9.625 4.989 1.00 92.19 97 GLY A N 1
ATOM 710 C CA . GLY A 1 97 ? 7.906 8.941 4.532 1.00 92.19 97 GLY A CA 1
ATOM 711 C C . GLY A 1 97 ? 7.989 8.968 3.014 1.00 92.19 97 GLY A C 1
ATOM 712 O O . GLY A 1 97 ? 6.970 8.854 2.337 1.00 92.19 97 GLY A O 1
ATOM 713 N N . SER A 1 98 ? 9.203 9.061 2.471 1.00 91.81 98 SER A N 1
ATOM 714 C CA . SER A 1 98 ? 9.423 8.770 1.053 1.00 91.81 98 SER A CA 1
ATOM 715 C C . SER A 1 98 ? 9.450 7.261 0.844 1.00 91.81 98 SER A C 1
ATOM 717 O O . SER A 1 98 ? 10.113 6.540 1.596 1.00 91.81 98 SER A O 1
ATOM 719 N N . THR A 1 99 ? 8.736 6.780 -0.171 1.00 85.50 99 THR A N 1
ATOM 720 C CA . THR A 1 99 ? 8.672 5.353 -0.516 1.00 85.50 99 THR A CA 1
ATOM 721 C C . THR A 1 99 ? 10.054 4.776 -0.800 1.00 85.50 99 THR A C 1
ATOM 723 O O . THR A 1 99 ? 10.369 3.676 -0.330 1.00 85.50 99 THR A O 1
ATOM 726 N N . GLY A 1 100 ? 10.884 5.530 -1.525 1.00 86.12 100 GLY A N 1
ATOM 727 C CA . GLY A 1 100 ? 12.119 5.027 -2.112 1.00 86.12 100 GLY A CA 1
ATOM 728 C C . GLY A 1 100 ? 11.873 3.791 -2.984 1.00 86.12 100 GLY A C 1
ATOM 729 O O . GLY A 1 100 ? 10.749 3.340 -3.181 1.00 86.12 100 GLY A O 1
ATOM 730 N N . THR A 1 101 ? 12.942 3.150 -3.446 1.00 84.31 101 THR A N 1
ATOM 731 C CA . THR A 1 101 ? 12.817 2.030 -4.393 1.00 84.31 101 THR A CA 1
ATOM 732 C C . THR A 1 101 ? 12.117 0.792 -3.825 1.00 84.31 101 THR A C 1
ATOM 734 O O . THR A 1 101 ? 11.655 -0.045 -4.591 1.00 84.31 101 THR A O 1
ATOM 737 N N . SER A 1 102 ? 12.033 0.639 -2.500 1.00 86.75 102 SER A N 1
ATOM 738 C CA . SER A 1 102 ? 11.475 -0.560 -1.864 1.00 86.75 102 SER A CA 1
ATOM 739 C C . SER A 1 102 ? 9.962 -0.505 -1.657 1.00 86.75 102 SER A C 1
ATOM 741 O O . SER A 1 102 ? 9.331 -1.560 -1.581 1.00 86.75 102 SER A O 1
ATOM 743 N N . ARG A 1 103 ? 9.367 0.693 -1.569 1.00 89.88 103 ARG A N 1
ATOM 744 C CA . ARG A 1 103 ? 7.925 0.874 -1.304 1.00 89.88 103 ARG A CA 1
ATOM 745 C C . ARG A 1 103 ? 7.176 1.555 -2.445 1.00 89.88 103 ARG A C 1
ATOM 747 O O . ARG A 1 103 ? 5.985 1.826 -2.303 1.00 89.88 103 ARG A O 1
ATOM 754 N N . ASP A 1 104 ? 7.858 1.824 -3.554 1.00 88.50 104 ASP A N 1
ATOM 755 C CA . ASP A 1 104 ? 7.244 2.416 -4.734 1.00 88.50 104 ASP A CA 1
ATOM 756 C C . ASP A 1 104 ? 6.126 1.522 -5.276 1.00 88.50 104 ASP A C 1
ATOM 758 O O . ASP A 1 104 ? 6.252 0.294 -5.390 1.00 88.50 104 ASP A O 1
ATOM 762 N N . LEU A 1 105 ? 5.028 2.162 -5.661 1.00 92.25 105 LEU A N 1
ATOM 763 C CA . LEU A 1 105 ? 3.924 1.525 -6.361 1.00 92.25 105 LEU A CA 1
ATOM 764 C C . LEU A 1 105 ? 3.323 2.479 -7.387 1.00 92.25 105 LEU A C 1
ATOM 766 O O . LEU A 1 105 ? 3.320 3.694 -7.205 1.00 92.25 105 LEU A O 1
ATOM 770 N N . ASP A 1 106 ? 2.792 1.909 -8.459 1.00 93.12 106 ASP A N 1
ATOM 771 C CA . ASP A 1 106 ? 2.011 2.622 -9.456 1.00 93.12 106 ASP A CA 1
ATOM 772 C C . ASP A 1 106 ? 0.518 2.461 -9.176 1.00 93.12 106 ASP A C 1
ATOM 774 O O . ASP A 1 106 ? 0.027 1.339 -9.022 1.00 93.12 106 ASP A O 1
ATOM 778 N N . LEU A 1 107 ? -0.226 3.565 -9.214 1.00 92.81 107 LEU A N 1
ATOM 779 C CA . LEU A 1 107 ? -1.685 3.564 -9.282 1.00 92.81 107 LEU A CA 1
ATOM 780 C C . LEU A 1 107 ? -2.118 3.570 -10.753 1.00 92.81 107 LEU A C 1
ATOM 782 O O . LEU A 1 107 ? -2.032 4.578 -11.453 1.00 92.81 107 LEU A O 1
ATOM 786 N N . LEU A 1 108 ? -2.562 2.413 -11.236 1.00 92.19 108 LEU A N 1
ATOM 787 C CA . LEU A 1 108 ? -2.922 2.163 -12.630 1.00 92.19 108 LEU A CA 1
ATOM 788 C C . LEU A 1 108 ? -4.429 2.331 -12.851 1.00 92.19 108 LEU A C 1
ATOM 790 O O . LEU A 1 108 ? -5.216 2.359 -11.910 1.00 92.19 108 LEU A O 1
ATOM 794 N N . SER A 1 109 ? -4.860 2.396 -14.112 1.00 90.06 109 SER A N 1
ATOM 795 C CA . SER A 1 109 ? -6.268 2.627 -14.480 1.00 90.06 109 SER A CA 1
ATOM 796 C C . SER A 1 109 ? -7.249 1.551 -13.992 1.00 90.06 109 SER A C 1
ATOM 798 O O . SER A 1 109 ? -8.456 1.786 -13.961 1.00 90.06 109 SER A O 1
ATOM 800 N N . ASN A 1 110 ? -6.752 0.374 -13.615 1.00 90.75 110 ASN A N 1
ATOM 801 C CA . ASN A 1 110 ? -7.543 -0.791 -13.229 1.00 90.75 110 ASN A CA 1
ATOM 802 C C . ASN A 1 110 ? -7.047 -1.477 -11.942 1.00 90.75 110 ASN A C 1
ATOM 804 O O . ASN A 1 110 ? -7.493 -2.588 -11.633 1.00 90.75 110 ASN A O 1
ATOM 808 N N . GLY A 1 111 ? -6.107 -0.863 -11.224 1.00 93.88 111 GLY A N 1
ATOM 809 C CA . GLY A 1 111 ? -5.436 -1.507 -10.106 1.00 93.88 111 GLY A CA 1
ATOM 810 C C . GLY A 1 111 ? -4.201 -0.762 -9.638 1.00 93.88 111 GLY A C 1
ATOM 811 O O . GLY A 1 111 ? -4.040 0.431 -9.879 1.00 93.88 111 GLY A O 1
ATOM 812 N N . PHE A 1 112 ? -3.311 -1.485 -8.979 1.00 95.19 112 PHE A N 1
ATOM 813 C CA . PHE A 1 112 ? -2.008 -0.973 -8.580 1.00 95.19 112 PHE A CA 1
ATOM 814 C C . PHE A 1 112 ? -0.933 -2.045 -8.745 1.00 95.19 112 PHE A C 1
ATOM 816 O O . PHE A 1 112 ? -1.229 -3.242 -8.725 1.00 95.19 112 PHE A O 1
ATOM 823 N N . LYS A 1 113 ? 0.314 -1.617 -8.947 1.00 95.00 113 LYS A N 1
ATOM 824 C CA . LYS A 1 113 ? 1.465 -2.507 -9.138 1.00 95.00 113 LYS A CA 1
ATOM 825 C C . LYS A 1 113 ? 2.635 -2.050 -8.284 1.00 95.00 113 LYS A C 1
ATOM 827 O O . LYS A 1 113 ? 2.921 -0.860 -8.253 1.00 95.00 113 LYS A O 1
ATOM 832 N N . PHE A 1 114 ? 3.334 -2.976 -7.640 1.00 94.38 114 PHE A N 1
ATOM 833 C CA . PHE A 1 114 ? 4.561 -2.640 -6.915 1.00 94.38 114 PHE A CA 1
ATOM 834 C C . PHE A 1 114 ? 5.740 -2.463 -7.870 1.00 94.38 114 PHE A C 1
ATOM 836 O O . PHE A 1 114 ? 5.883 -3.215 -8.834 1.00 94.38 114 PHE A O 1
ATOM 843 N N . ARG A 1 115 ? 6.578 -1.469 -7.576 1.00 91.44 115 ARG A N 1
ATOM 844 C CA . ARG A 1 115 ? 7.863 -1.222 -8.245 1.00 91.44 115 ARG A CA 1
ATOM 845 C C . ARG A 1 115 ? 9.073 -1.625 -7.402 1.00 91.44 115 ARG A C 1
ATOM 847 O O . ARG A 1 115 ? 10.198 -1.628 -7.894 1.00 91.44 115 ARG A O 1
ATOM 854 N N . GLY A 1 116 ? 8.830 -1.949 -6.136 1.00 88.94 116 GLY A N 1
ATOM 855 C CA . GLY A 1 116 ? 9.831 -2.401 -5.184 1.00 88.94 116 GLY A CA 1
ATOM 856 C C . GLY A 1 116 ? 9.600 -3.829 -4.709 1.00 88.94 116 GLY A C 1
ATOM 857 O O . GLY A 1 116 ? 8.529 -4.411 -4.882 1.00 88.94 116 GLY A O 1
ATOM 858 N N . ASP A 1 117 ? 10.615 -4.371 -4.053 1.00 92.50 117 ASP A N 1
ATOM 859 C CA . ASP A 1 117 ? 10.655 -5.693 -3.423 1.00 92.50 117 ASP A CA 1
ATOM 860 C C . ASP A 1 117 ? 10.607 -5.617 -1.883 1.00 92.50 117 ASP A C 1
ATOM 862 O O . ASP A 1 117 ? 10.831 -6.613 -1.189 1.00 92.50 117 ASP A O 1
ATOM 866 N N . GLY A 1 118 ? 10.301 -4.435 -1.331 1.00 92.75 118 GLY A N 1
ATOM 867 C CA . GLY A 1 118 ? 10.296 -4.185 0.106 1.00 92.75 118 GLY A CA 1
ATOM 868 C C . GLY A 1 118 ? 9.359 -5.128 0.851 1.00 92.75 118 GLY A C 1
ATOM 869 O O . GLY A 1 118 ? 8.213 -5.346 0.453 1.00 92.75 118 GLY A O 1
ATOM 870 N N . SER A 1 119 ? 9.821 -5.671 1.976 1.00 93.94 119 SER A N 1
ATOM 871 C CA . SER A 1 119 ? 9.064 -6.660 2.758 1.00 93.94 119 SER A CA 1
ATOM 872 C C . SER A 1 119 ? 7.755 -6.103 3.328 1.00 93.94 119 SER A C 1
ATOM 874 O O . SER A 1 119 ? 6.822 -6.854 3.607 1.00 93.94 119 SER A O 1
ATOM 876 N N . GLU A 1 120 ? 7.634 -4.787 3.456 1.00 93.38 120 GLU A N 1
ATOM 877 C CA . GLU A 1 120 ? 6.421 -4.089 3.869 1.00 93.38 120 GLU A CA 1
ATOM 878 C C . GLU A 1 120 ? 5.268 -4.241 2.875 1.00 93.38 120 GLU A C 1
ATOM 880 O O . GLU A 1 120 ? 4.116 -4.246 3.307 1.00 93.38 120 GLU A O 1
ATOM 885 N N . LEU A 1 121 ? 5.566 -4.384 1.578 1.00 94.94 121 LEU A N 1
ATOM 886 C CA . LEU A 1 121 ? 4.569 -4.333 0.504 1.00 94.94 121 LEU A CA 1
ATOM 887 C C . LEU A 1 121 ? 4.647 -5.495 -0.497 1.00 94.94 121 LEU A C 1
ATOM 889 O O . LEU A 1 121 ? 3.619 -5.866 -1.051 1.00 94.94 121 LEU A O 1
ATOM 893 N N . ASN A 1 122 ? 5.824 -6.065 -0.760 1.00 95.38 122 ASN A N 1
ATOM 894 C CA . ASN A 1 122 ? 6.029 -7.016 -1.856 1.00 95.38 122 ASN A CA 1
ATOM 895 C C . ASN A 1 122 ? 7.138 -8.057 -1.586 1.00 95.38 122 ASN A C 1
ATOM 897 O O . ASN A 1 122 ? 7.814 -8.506 -2.504 1.00 95.38 122 ASN A O 1
ATOM 901 N N . GLY A 1 123 ? 7.330 -8.484 -0.340 1.00 95.25 123 GLY A N 1
ATOM 902 C CA . GLY A 1 123 ? 8.248 -9.573 0.006 1.00 95.25 123 GLY A CA 1
ATOM 903 C C . GLY A 1 123 ? 7.846 -10.908 -0.638 1.00 95.25 123 GLY A C 1
ATOM 904 O O . GLY A 1 123 ? 6.662 -11.233 -0.737 1.00 95.25 123 GLY A O 1
ATOM 905 N N . SER A 1 124 ? 8.833 -11.695 -1.076 1.00 95.88 124 SER A N 1
ATOM 906 C CA . SER A 1 124 ? 8.601 -12.952 -1.804 1.00 95.88 124 SER A CA 1
ATOM 907 C C . SER A 1 124 ? 7.845 -13.986 -0.967 1.00 95.88 124 SER A C 1
ATOM 909 O O . SER A 1 124 ? 8.270 -14.339 0.133 1.00 95.88 124 SER A O 1
ATOM 911 N N . GLY A 1 125 ? 6.713 -14.470 -1.486 1.00 95.06 125 GLY A N 1
ATOM 912 C CA . GLY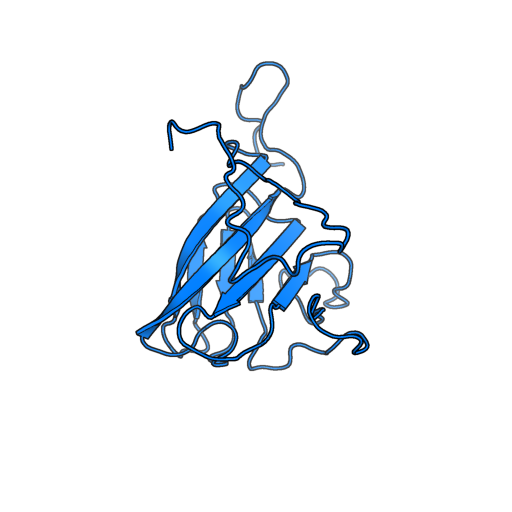 A 1 125 ? 5.879 -15.476 -0.823 1.00 95.06 125 GLY A CA 1
ATOM 913 C C . GLY A 1 125 ? 5.129 -14.960 0.409 1.00 95.06 125 GLY A C 1
ATOM 914 O O . GLY A 1 125 ? 4.497 -15.744 1.115 1.00 95.06 125 GLY A O 1
ATOM 915 N N . VAL A 1 126 ? 5.184 -13.654 0.679 1.00 96.25 126 VAL A N 1
ATOM 916 C CA . VAL A 1 126 ? 4.514 -13.037 1.823 1.00 96.25 126 VAL A CA 1
ATOM 917 C C . VAL A 1 126 ? 3.090 -12.651 1.446 1.00 96.25 126 VAL A C 1
ATOM 919 O O . VAL A 1 126 ? 2.846 -12.127 0.362 1.00 96.25 126 VAL A O 1
ATOM 922 N N . ASN A 1 127 ? 2.145 -12.891 2.353 1.00 96.38 127 ASN A N 1
ATOM 923 C CA . 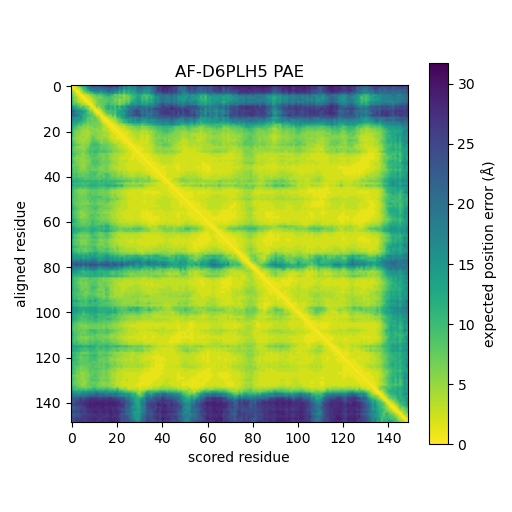ASN A 1 127 ? 0.756 -12.488 2.171 1.00 96.38 127 ASN A CA 1
ATOM 924 C C . ASN A 1 127 ? 0.498 -11.090 2.739 1.00 96.38 127 ASN A C 1
ATOM 926 O O . ASN A 1 12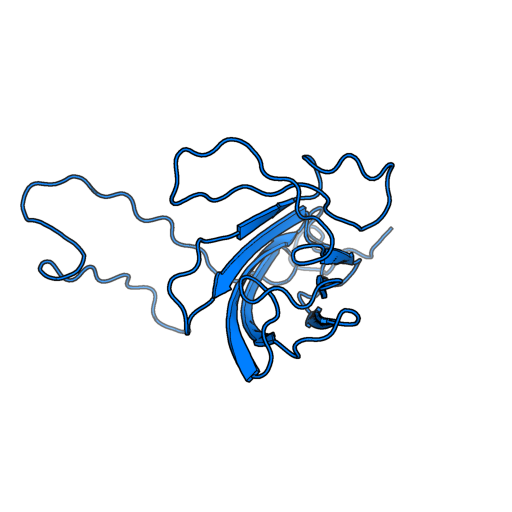7 ? 0.998 -10.711 3.803 1.00 96.38 127 ASN A O 1
ATOM 930 N N . TYR A 1 128 ? -0.338 -10.353 2.020 1.00 97.38 128 TYR A N 1
ATOM 931 C CA . TYR A 1 128 ? -0.744 -8.997 2.343 1.00 97.38 128 TYR A CA 1
ATOM 932 C C . TYR A 1 128 ? -2.255 -8.874 2.226 1.00 97.38 128 TYR A C 1
ATOM 934 O O . TYR A 1 128 ? -2.876 -9.539 1.396 1.00 97.38 128 TYR A O 1
ATOM 942 N N . ILE A 1 129 ? -2.837 -7.981 3.021 1.00 96.88 129 ILE A N 1
ATOM 943 C CA . ILE A 1 129 ? -4.206 -7.500 2.830 1.00 96.88 129 ILE A CA 1
ATOM 944 C C . ILE A 1 129 ? -4.174 -6.054 2.363 1.00 96.88 129 ILE A C 1
ATOM 946 O O . ILE A 1 129 ? -3.285 -5.288 2.742 1.00 96.88 129 ILE A O 1
ATOM 950 N N . TYR A 1 130 ? -5.159 -5.682 1.556 1.00 97.00 130 TYR A N 1
ATOM 951 C CA . TYR A 1 130 ? -5.294 -4.325 1.056 1.00 97.00 130 TYR A CA 1
ATOM 952 C C . TYR A 1 130 ? -6.734 -3.833 1.115 1.00 97.00 130 TYR A C 1
ATOM 954 O O . TYR A 1 130 ? -7.697 -4.607 1.088 1.00 97.00 130 TYR A O 1
ATOM 962 N N . MET A 1 131 ? -6.859 -2.513 1.130 1.00 96.19 131 MET A N 1
ATOM 963 C CA . MET A 1 131 ? -8.098 -1.789 0.913 1.00 96.19 131 MET A CA 1
ATOM 964 C C . MET A 1 131 ? -7.818 -0.614 -0.019 1.00 96.19 131 MET A C 1
ATOM 966 O O . MET A 1 131 ? -6.934 0.193 0.245 1.00 96.19 131 MET A O 1
ATOM 970 N N . ALA A 1 132 ? -8.567 -0.536 -1.112 1.00 95.88 132 ALA A N 1
ATOM 971 C CA . ALA A 1 132 ? -8.408 0.463 -2.158 1.00 95.88 132 ALA A CA 1
ATOM 972 C C . ALA A 1 132 ? -9.734 1.180 -2.431 1.00 95.88 132 ALA A C 1
ATOM 974 O O . ALA A 1 132 ? -10.788 0.536 -2.455 1.00 95.88 132 ALA A O 1
ATOM 975 N N . PHE A 1 133 ? -9.668 2.486 -2.693 1.00 93.88 133 PHE A N 1
ATOM 976 C CA . PHE A 1 133 ? -10.813 3.326 -3.058 1.00 93.88 133 PHE A CA 1
ATOM 977 C C . PHE A 1 133 ? -10.567 4.040 -4.386 1.00 93.88 133 PHE A C 1
ATOM 979 O O . PHE A 1 133 ? -9.451 4.487 -4.660 1.00 93.88 133 PHE A O 1
ATOM 986 N N . ALA A 1 134 ? -11.606 4.124 -5.214 1.00 91.12 134 ALA A N 1
ATOM 987 C CA . ALA A 1 134 ? -11.545 4.692 -6.555 1.00 91.12 134 ALA A CA 1
ATOM 988 C C . ALA A 1 134 ? -11.327 6.212 -6.539 1.00 91.12 134 ALA A C 1
ATOM 990 O O . ALA A 1 134 ? -11.898 6.915 -5.709 1.00 91.12 134 ALA A O 1
ATOM 991 N N . GLU A 1 135 ? -10.541 6.721 -7.492 1.00 86.38 135 GLU A N 1
ATOM 992 C CA . GLU A 1 135 ? -10.394 8.163 -7.736 1.00 86.38 135 GLU A CA 1
ATOM 993 C C . GLU A 1 135 ? -11.693 8.785 -8.245 1.00 86.38 135 GLU A C 1
ATOM 995 O O . GLU A 1 135 ? -12.152 9.810 -7.747 1.00 86.38 135 GLU A O 1
ATOM 1000 N N . ALA A 1 136 ? -12.289 8.131 -9.232 1.00 80.00 136 ALA A N 1
ATOM 1001 C CA . ALA A 1 136 ? -13.589 8.459 -9.771 1.00 80.00 136 ALA A CA 1
ATOM 1002 C C . ALA A 1 136 ? -14.344 7.137 -9.913 1.00 80.00 136 ALA A C 1
ATOM 1004 O O . ALA A 1 136 ? -13.865 6.248 -10.626 1.00 80.00 136 ALA A O 1
ATOM 1005 N N . PRO A 1 137 ? -15.488 6.964 -9.232 1.00 64.50 137 PRO A N 1
ATOM 1006 C CA . PRO A 1 137 ? -16.269 5.756 -9.382 1.00 64.50 137 PRO A CA 1
ATOM 1007 C C . PRO A 1 137 ? -16.703 5.615 -10.834 1.00 64.50 137 PRO A C 1
ATOM 1009 O O . PRO A 1 137 ? -17.425 6.459 -11.361 1.00 64.50 137 PRO A O 1
ATOM 1012 N N . LEU A 1 138 ? -16.289 4.529 -11.482 1.00 60.91 138 LEU A N 1
ATOM 1013 C CA . LEU A 1 138 ? -16.734 4.188 -12.831 1.00 60.91 138 LEU A CA 1
ATOM 1014 C C . LEU A 1 138 ? -18.147 3.600 -12.788 1.00 60.91 138 LEU A C 1
ATOM 1016 O O . LEU A 1 138 ? -18.426 2.611 -13.447 1.00 60.91 138 LEU A O 1
ATOM 1020 N N . VAL A 1 139 ? -19.053 4.179 -12.003 1.00 52.09 139 VAL A N 1
ATOM 1021 C CA . VAL A 1 139 ? -20.483 3.882 -12.054 1.00 52.09 139 VAL A CA 1
ATOM 1022 C C . VAL A 1 139 ? -21.235 5.187 -12.304 1.00 52.09 139 VAL A C 1
ATOM 1024 O O . VAL A 1 139 ? -21.150 6.144 -11.540 1.00 52.09 139 VAL A O 1
ATOM 1027 N N . GLY A 1 140 ? -21.949 5.252 -13.421 1.00 52.22 140 GLY A N 1
ATOM 1028 C CA . GLY A 1 140 ? -22.962 6.263 -13.664 1.00 52.22 140 GLY A CA 1
ATOM 1029 C C . GLY A 1 140 ? -24.124 6.112 -12.683 1.00 52.22 140 GLY A C 1
ATOM 1030 O O . GLY A 1 140 ? -24.237 5.117 -11.954 1.00 52.22 140 GLY A O 1
ATOM 1031 N N . SER A 1 141 ? -25.014 7.107 -12.666 1.00 49.75 141 SER A N 1
ATOM 1032 C CA . SER A 1 141 ? -26.280 6.998 -11.940 1.00 49.75 141 SER A CA 1
ATOM 1033 C C . SER A 1 141 ? -26.983 5.688 -12.332 1.00 49.75 141 SER A C 1
ATOM 1035 O O . SER A 1 141 ? -27.034 5.328 -13.506 1.00 49.75 141 SER A O 1
ATOM 1037 N N . ASN A 1 142 ? -27.495 4.955 -11.339 1.00 51.22 142 ASN A N 1
ATOM 1038 C CA . ASN A 1 142 ? -28.172 3.654 -11.485 1.00 51.22 142 ASN A CA 1
ATOM 1039 C C . ASN A 1 142 ? -27.284 2.421 -11.720 1.00 51.22 142 ASN A C 1
ATOM 1041 O O . ASN A 1 142 ? -27.701 1.496 -12.414 1.00 51.22 142 ASN A O 1
ATOM 1045 N N . ASN A 1 143 ? -26.104 2.336 -11.093 1.00 51.47 143 ASN A N 1
ATOM 1046 C CA . ASN A 1 143 ? -25.308 1.095 -11.088 1.00 51.47 143 ASN A CA 1
ATOM 1047 C C . ASN A 1 143 ? -24.791 0.671 -12.482 1.00 51.47 143 ASN A C 1
ATOM 1049 O O . ASN A 1 143 ? -24.318 -0.454 -12.648 1.00 51.47 143 ASN A O 1
ATOM 1053 N N . VAL A 1 144 ? -24.871 1.559 -13.476 1.00 53.88 144 VAL A N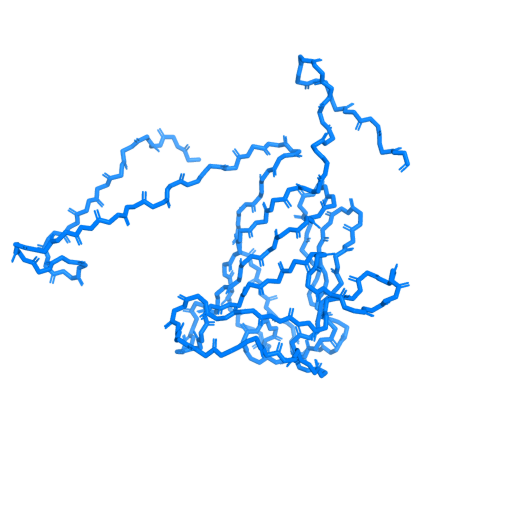 1
ATOM 1054 C CA . VAL A 1 144 ? -24.353 1.336 -14.829 1.00 53.88 144 VAL A CA 1
ATOM 1055 C C . VAL A 1 144 ? -22.881 1.728 -14.830 1.00 53.88 144 VAL A C 1
ATOM 1057 O O . VAL A 1 144 ? -22.598 2.866 -14.474 1.00 53.88 144 VAL A O 1
ATOM 1060 N N . PRO A 1 145 ? -21.930 0.859 -15.208 1.00 51.53 145 PRO A N 1
ATOM 1061 C CA . PRO A 1 145 ? -20.527 1.244 -15.258 1.00 51.53 145 PRO A CA 1
ATOM 1062 C C . PRO A 1 145 ? -20.318 2.476 -16.159 1.00 51.53 145 PRO A C 1
ATOM 1064 O O . PRO A 1 145 ? -20.670 2.449 -17.336 1.00 51.53 145 PRO A O 1
ATOM 1067 N N . ALA A 1 146 ? -19.798 3.573 -15.607 1.00 53.41 146 ALA A N 1
ATOM 1068 C CA . ALA A 1 146 ? -19.381 4.734 -16.379 1.00 53.41 146 ALA A CA 1
ATOM 1069 C C . ALA A 1 146 ? -18.078 4.403 -17.110 1.00 53.41 146 ALA A C 1
ATOM 1071 O O . ALA A 1 146 ? -17.128 3.895 -16.519 1.00 53.41 146 ALA A O 1
ATOM 1072 N N . THR A 1 147 ? -18.036 4.687 -18.407 1.00 44.66 147 THR A N 1
ATOM 1073 C CA . THR A 1 147 ? -16.851 4.488 -19.243 1.00 44.66 147 THR A CA 1
ATOM 1074 C C . THR A 1 147 ? -15.722 5.418 -18.792 1.00 44.66 147 THR A C 1
ATOM 1076 O O . THR A 1 147 ? -15.957 6.604 -18.559 1.00 44.66 147 THR A O 1
ATOM 1079 N N . ALA A 1 148 ? -14.498 4.892 -18.686 1.00 43.38 148 ALA A N 1
ATOM 1080 C CA . ALA A 1 148 ? -13.306 5.698 -18.424 1.00 43.38 148 ALA A CA 1
ATOM 1081 C C . ALA A 1 148 ? -13.116 6.748 -19.539 1.00 43.38 148 ALA A C 1
ATOM 1083 O O . ALA A 1 148 ? -13.269 6.421 -20.719 1.00 43.38 148 ALA A O 1
ATOM 1084 N N . ARG A 1 149 ? -12.823 7.998 -19.160 1.00 44.75 149 ARG A N 1
ATOM 1085 C CA . ARG A 1 149 ? -12.431 9.086 -20.070 1.00 44.75 149 ARG A CA 1
ATOM 1086 C C . ARG A 1 149 ? -10.925 9.279 -20.046 1.00 44.75 149 ARG A C 1
ATOM 1088 O O . ARG A 1 149 ? -10.349 9.112 -18.949 1.00 44.75 149 ARG A O 1
#

Solvent-accessible surface area (backbone atoms only — not comparable to full-atom values): 8522 Å² total; per-residue (Å²): 135,91,75,90,77,88,82,83,65,79,73,87,83,36,65,90,93,65,92,83,85,86,90,85,86,72,73,37,92,31,44,30,38,65,52,69,54,60,17,61,44,28,47,85,24,47,72,48,82,53,72,28,30,44,32,35,39,38,37,33,33,72,80,59,92,54,63,42,44,36,39,36,72,78,76,33,78,54,84,84,52,53,47,29,48,37,33,39,43,85,88,54,91,69,72,80,39,69,30,57,71,40,56,22,31,32,50,36,77,41,18,38,32,32,47,8,36,25,69,57,77,15,21,60,79,37,46,31,40,41,42,35,33,35,63,65,54,39,47,38,90,86,83,39,73,37,78,88,129

Foldseek 3Di:
DPDPDDDDDDPPRHDPPDDDDDDDDDDDQLFKDKDKDFFALALQIDWDFRQAQFQKKWKFFPPDPDFIWIFGDPPAPPVPFQKTQWIDRVVDPDDIDGCPQARIKGRDGGTITHSHSHSGHHPRRTMMIMMTGHPDRQADPPRRGNDDD

Radius of gyration: 16.63 Å; Cα contacts (8 Å, |Δi|>4): 337; chains: 1; bounding box: 41×31×50 Å

Mean predicted aligned error: 8.1 Å